Protein AF-A0A1Y3N0K6-F1 (afdb_monomer_lite)

Radius of gyration: 17.46 Å; chains: 1; bounding box: 30×61×30 Å

Structure (mmCIF, N/CA/C/O backbone):
data_AF-A0A1Y3N0K6-F1
#
_entry.id   AF-A0A1Y3N0K6-F1
#
loop_
_atom_site.group_PDB
_atom_site.id
_atom_site.type_symbol
_atom_site.label_atom_id
_atom_site.label_alt_id
_atom_site.label_comp_id
_atom_site.label_asym_id
_atom_site.label_entity_id
_atom_site.label_seq_id
_atom_site.pdbx_PDB_ins_code
_atom_site.Cartn_x
_atom_site.Cartn_y
_atom_site.Cartn_z
_atom_site.occupancy
_atom_site.B_iso_or_equiv
_atom_site.auth_seq_id
_atom_site.auth_comp_id
_atom_site.auth_asym_id
_atom_site.auth_atom_id
_atom_site.pdbx_PDB_model_num
ATOM 1 N N . MET A 1 1 ? 10.188 44.877 -19.445 1.00 37.44 1 MET A N 1
ATOM 2 C CA . MET A 1 1 ? 8.892 44.250 -19.111 1.00 37.44 1 MET A CA 1
ATOM 3 C C . MET A 1 1 ? 9.104 42.747 -19.074 1.00 37.44 1 MET A C 1
ATOM 5 O O . MET A 1 1 ? 9.062 42.104 -20.110 1.00 37.44 1 MET A O 1
ATOM 9 N N . SER A 1 2 ? 9.414 42.203 -17.905 1.00 37.78 2 SER A N 1
ATOM 10 C CA . SER A 1 2 ? 9.580 40.762 -17.701 1.00 37.78 2 SER A CA 1
ATOM 11 C C . SER A 1 2 ? 9.078 40.460 -16.294 1.00 37.78 2 SER A C 1
ATOM 13 O O . SER A 1 2 ? 9.783 40.671 -15.313 1.00 37.78 2 SER A O 1
ATOM 15 N N . ASN A 1 3 ? 7.807 40.062 -16.201 1.00 40.12 3 ASN A N 1
ATOM 16 C CA . ASN A 1 3 ? 7.195 39.633 -14.949 1.00 40.12 3 ASN A CA 1
ATOM 17 C C . ASN A 1 3 ? 7.575 38.174 -14.694 1.00 40.12 3 ASN A C 1
ATOM 19 O O . ASN A 1 3 ? 7.071 37.266 -15.354 1.00 40.12 3 ASN A O 1
ATOM 23 N N . THR A 1 4 ? 8.460 37.964 -13.726 1.00 45.34 4 THR A N 1
ATOM 24 C CA . THR A 1 4 ? 8.734 36.656 -13.131 1.00 45.34 4 THR A CA 1
ATOM 25 C C . THR A 1 4 ? 7.538 36.266 -12.264 1.00 45.34 4 THR A C 1
ATOM 27 O O . THR A 1 4 ? 7.309 36.858 -11.210 1.00 45.34 4 THR A O 1
ATOM 30 N N . LEU A 1 5 ? 6.752 35.282 -12.706 1.00 50.56 5 LEU A N 1
ATOM 31 C CA . LEU A 1 5 ? 5.720 34.656 -11.879 1.00 50.56 5 LEU A CA 1
ATOM 32 C C . LEU A 1 5 ? 6.412 33.772 -10.835 1.00 50.56 5 LEU A C 1
ATOM 34 O O . LEU A 1 5 ? 6.739 32.615 -11.089 1.00 50.56 5 LEU A O 1
ATOM 38 N N . ASN A 1 6 ? 6.657 34.349 -9.660 1.00 46.22 6 ASN A N 1
ATOM 39 C CA . ASN A 1 6 ? 7.014 33.612 -8.455 1.00 46.22 6 ASN A CA 1
ATOM 40 C C . ASN A 1 6 ? 5.793 32.779 -8.040 1.00 46.22 6 ASN A C 1
ATOM 42 O O . ASN A 1 6 ? 4.902 33.259 -7.341 1.00 46.22 6 ASN A O 1
ATOM 46 N N . GLY A 1 7 ? 5.726 31.537 -8.519 1.00 45.62 7 GLY A N 1
ATOM 47 C CA . GLY A 1 7 ? 4.799 30.537 -8.009 1.00 45.62 7 GLY A CA 1
ATOM 48 C C . GLY A 1 7 ? 5.230 30.144 -6.603 1.00 45.62 7 GLY A C 1
ATOM 49 O O . GLY A 1 7 ? 5.957 29.172 -6.423 1.00 45.62 7 GLY A O 1
ATOM 50 N N . SER A 1 8 ? 4.825 30.924 -5.604 1.00 47.38 8 SER A N 1
ATOM 51 C CA . SER A 1 8 ? 4.876 30.510 -4.210 1.00 47.38 8 SER A CA 1
ATOM 52 C C . SER A 1 8 ? 3.939 29.318 -4.047 1.00 47.38 8 SER A C 1
ATOM 54 O O . SER A 1 8 ? 2.736 29.468 -3.847 1.00 47.38 8 SER A O 1
ATOM 56 N N . SER A 1 9 ? 4.499 28.116 -4.169 1.00 57.12 9 SER A N 1
ATOM 57 C CA . SER A 1 9 ? 3.846 26.873 -3.783 1.00 57.12 9 SER A CA 1
ATOM 58 C C . SER A 1 9 ? 3.532 26.963 -2.294 1.00 57.12 9 SER A C 1
ATOM 60 O O . SER A 1 9 ? 4.366 26.641 -1.449 1.00 57.12 9 SER A O 1
ATOM 62 N N . SER A 1 10 ? 2.348 27.461 -1.955 1.00 56.00 10 SER A N 1
ATOM 63 C CA . SER A 1 10 ? 1.782 27.388 -0.619 1.00 56.00 10 SER A CA 1
ATOM 64 C C . SER A 1 10 ? 1.544 25.913 -0.315 1.00 56.00 10 SER A C 1
ATOM 66 O O . SER A 1 10 ? 0.477 25.361 -0.574 1.00 56.00 10 SER A O 1
ATOM 68 N N . ILE A 1 11 ? 2.589 25.241 0.176 1.00 59.59 11 ILE A N 1
ATOM 69 C CA . ILE A 1 11 ? 2.507 23.878 0.690 1.00 59.59 11 ILE A CA 1
ATOM 70 C C . ILE A 1 11 ? 1.439 23.922 1.777 1.00 59.59 11 ILE A C 1
ATOM 72 O O . ILE A 1 11 ? 1.622 24.540 2.824 1.00 59.59 11 ILE A O 1
ATOM 76 N N . ASN A 1 12 ? 0.283 23.342 1.469 1.00 58.12 12 ASN A N 1
ATOM 77 C CA . ASN A 1 12 ? -0.882 23.353 2.332 1.00 58.12 12 ASN A CA 1
ATOM 78 C C . ASN A 1 12 ? -0.476 22.729 3.679 1.00 58.12 12 ASN A C 1
ATOM 80 O O . ASN A 1 12 ? -0.156 21.538 3.747 1.00 58.12 12 ASN A O 1
ATOM 84 N N . SER A 1 13 ? -0.429 23.548 4.736 1.00 58.78 13 SER A N 1
ATOM 85 C CA . SER A 1 13 ? 0.099 23.191 6.065 1.00 58.78 13 SER A CA 1
ATOM 86 C C . SER A 1 13 ? -0.596 21.977 6.687 1.00 58.78 13 SER A C 1
ATOM 88 O O . SER A 1 13 ? -0.050 21.332 7.579 1.00 58.78 13 SER A O 1
ATOM 90 N N . TYR A 1 14 ? -1.768 21.617 6.161 1.00 61.34 14 TYR A N 1
ATOM 91 C CA . TYR A 1 14 ? -2.552 20.449 6.535 1.00 61.34 14 TYR A CA 1
ATOM 92 C C . TYR A 1 14 ? -1.831 19.107 6.325 1.00 61.34 14 TYR A C 1
ATOM 94 O O . TYR A 1 14 ? -2.143 18.127 7.001 1.00 61.34 14 TYR A O 1
ATOM 102 N N . PHE A 1 15 ? -0.871 19.031 5.397 1.00 61.16 15 PHE A N 1
ATOM 103 C CA . PHE A 1 15 ? -0.114 17.796 5.159 1.00 61.16 15 PHE A CA 1
ATOM 104 C C . PHE A 1 15 ? 1.057 17.612 6.123 1.00 61.16 15 PHE A C 1
ATOM 106 O O . PHE A 1 15 ? 1.461 16.480 6.371 1.00 61.16 15 PHE A O 1
ATOM 113 N N . HIS A 1 16 ? 1.575 18.695 6.708 1.00 62.53 16 HIS A N 1
ATOM 114 C CA . HIS A 1 16 ? 2.785 18.648 7.529 1.00 62.53 16 HIS A CA 1
ATOM 115 C C . HIS A 1 16 ? 2.560 18.000 8.911 1.00 62.53 16 HIS A C 1
ATOM 117 O O . HIS A 1 16 ? 3.517 17.650 9.597 1.00 62.53 16 HIS A O 1
ATOM 123 N N . SER A 1 17 ? 1.303 17.829 9.331 1.00 74.00 17 SER A N 1
ATOM 124 C CA . SER A 1 17 ? 0.930 17.240 10.625 1.00 74.00 17 SER A CA 1
ATOM 125 C C . SER A 1 17 ? 0.457 15.787 10.541 1.00 74.00 17 SER A C 1
ATOM 127 O O . SER A 1 17 ? 0.181 15.175 11.573 1.00 74.00 17 SER A O 1
ATOM 129 N N . LYS A 1 18 ? 0.334 15.213 9.337 1.00 81.75 18 LYS A N 1
ATOM 130 C CA . LYS A 1 18 ? -0.155 13.840 9.172 1.00 81.75 18 LYS A CA 1
ATOM 131 C C . LYS A 1 18 ? 0.983 12.842 9.368 1.00 81.75 18 LYS A C 1
ATOM 133 O O . LYS A 1 18 ? 2.006 12.916 8.694 1.00 81.75 18 LYS A O 1
ATOM 138 N N . THR A 1 19 ? 0.777 11.879 10.263 1.00 89.56 19 THR A N 1
ATOM 139 C CA . THR A 1 19 ? 1.711 10.770 10.468 1.00 89.56 19 THR A CA 1
ATOM 140 C C . THR A 1 19 ? 1.828 9.928 9.198 1.00 89.56 19 THR A C 1
ATOM 142 O O . THR A 1 19 ? 0.824 9.503 8.621 1.00 89.56 19 THR A O 1
ATOM 145 N N . VAL A 1 20 ? 3.067 9.680 8.789 1.00 92.00 20 VAL A N 1
ATOM 146 C CA . VAL A 1 20 ? 3.440 8.722 7.746 1.00 92.00 20 VAL A CA 1
ATOM 147 C C . VAL A 1 20 ? 4.057 7.490 8.393 1.00 92.00 20 VAL A C 1
ATOM 149 O O . VAL A 1 20 ? 4.759 7.594 9.397 1.00 92.00 20 VAL A O 1
ATOM 152 N N . TYR A 1 21 ? 3.772 6.332 7.811 1.00 93.88 21 TYR A N 1
ATOM 153 C CA . TYR A 1 21 ? 4.161 5.028 8.326 1.00 93.88 21 TYR A CA 1
ATOM 154 C C . TYR A 1 21 ? 5.077 4.308 7.340 1.00 93.88 21 TYR A C 1
ATOM 156 O O . TYR A 1 21 ? 4.868 4.348 6.124 1.00 93.88 21 TYR A O 1
ATOM 164 N N . GLU A 1 22 ? 6.057 3.593 7.882 1.00 94.75 22 GLU A N 1
ATOM 165 C CA . GLU A 1 22 ? 6.706 2.504 7.165 1.00 94.75 22 GLU A CA 1
ATOM 166 C C . GLU A 1 22 ? 5.832 1.252 7.279 1.00 94.75 22 GLU A C 1
ATOM 168 O O . GLU A 1 22 ? 5.406 0.874 8.371 1.00 94.75 22 GLU A O 1
ATOM 173 N N . LEU A 1 23 ? 5.546 0.621 6.143 1.00 93.69 23 LEU A N 1
ATOM 174 C CA . LEU A 1 23 ? 4.804 -0.629 6.061 1.00 93.69 23 LEU A CA 1
ATOM 175 C C . LEU A 1 23 ? 5.760 -1.741 5.654 1.00 93.69 23 LEU A C 1
ATOM 177 O O . LEU A 1 23 ? 6.456 -1.623 4.645 1.00 93.69 23 LEU A O 1
ATOM 181 N N . SER A 1 24 ? 5.748 -2.841 6.398 1.00 94.62 24 SER A N 1
ATOM 182 C CA . SER A 1 24 ? 6.527 -4.039 6.098 1.00 94.62 24 SER A CA 1
ATOM 183 C C . SER A 1 24 ? 5.617 -5.253 5.931 1.00 94.62 24 SER A C 1
ATOM 185 O O . SER A 1 24 ? 4.581 -5.397 6.584 1.00 94.62 24 SER A O 1
ATOM 187 N N . CYS A 1 25 ? 5.989 -6.139 5.009 1.00 94.12 25 CYS A N 1
ATOM 188 C CA . CYS A 1 25 ? 5.289 -7.394 4.803 1.00 94.12 25 CYS A CA 1
ATOM 189 C C . CYS A 1 25 ? 5.457 -8.271 6.048 1.00 94.12 25 CYS A C 1
ATOM 191 O O . CYS A 1 25 ? 6.574 -8.640 6.401 1.00 94.12 25 CYS A O 1
ATOM 193 N N . LYS A 1 26 ? 4.352 -8.673 6.679 1.00 94.00 26 LYS A N 1
ATOM 194 C CA . LYS A 1 26 ? 4.387 -9.531 7.873 1.00 94.00 26 LYS A CA 1
ATOM 195 C C . LYS A 1 26 ? 5.072 -10.883 7.632 1.00 94.00 26 LYS A C 1
ATOM 197 O O . LYS A 1 26 ? 5.627 -11.452 8.563 1.00 94.00 26 LYS A O 1
ATOM 202 N N . HIS A 1 27 ? 5.015 -11.399 6.405 1.00 95.19 27 HIS A N 1
ATOM 203 C CA . HIS A 1 27 ? 5.563 -12.710 6.066 1.00 95.19 27 HIS A CA 1
ATOM 204 C C . HIS A 1 27 ? 7.093 -12.700 5.922 1.00 95.19 27 HIS A C 1
ATOM 206 O O . HIS A 1 27 ? 7.762 -13.569 6.466 1.00 95.19 27 HIS A O 1
ATOM 212 N N . CYS A 1 28 ? 7.653 -11.712 5.217 1.00 94.94 28 CYS A N 1
ATOM 213 C CA . CYS A 1 28 ? 9.078 -11.698 4.857 1.00 94.94 28 CYS A CA 1
ATOM 214 C C . CYS A 1 28 ? 9.831 -10.426 5.278 1.00 94.94 28 CYS A C 1
ATOM 216 O O . CYS A 1 28 ? 10.960 -10.207 4.839 1.00 94.94 28 CYS A O 1
ATOM 218 N N . SER A 1 29 ? 9.187 -9.544 6.045 1.00 95.00 29 SER A N 1
ATOM 219 C CA . SER A 1 29 ? 9.709 -8.254 6.522 1.00 95.00 29 SER A CA 1
ATOM 220 C C . SER A 1 29 ? 10.136 -7.263 5.433 1.00 95.00 29 SER A C 1
ATOM 222 O O . SER A 1 29 ? 10.671 -6.206 5.753 1.00 95.00 29 SER A O 1
ATOM 224 N N . THR A 1 30 ? 9.879 -7.548 4.151 1.00 94.62 30 THR A N 1
ATOM 225 C CA . THR A 1 30 ? 10.206 -6.612 3.067 1.00 94.62 30 THR A CA 1
ATOM 226 C C . THR A 1 30 ? 9.416 -5.318 3.239 1.00 94.62 30 THR A C 1
ATOM 228 O O . THR A 1 30 ? 8.198 -5.359 3.427 1.00 94.62 30 THR A O 1
ATOM 231 N N . VAL A 1 31 ? 10.098 -4.177 3.137 1.00 93.25 31 VAL A N 1
ATOM 232 C CA . VAL A 1 31 ? 9.460 -2.856 3.149 1.00 93.25 31 VAL A CA 1
ATOM 233 C C . VAL A 1 31 ? 8.560 -2.717 1.921 1.00 93.25 31 VAL A C 1
ATOM 235 O O . VAL A 1 31 ? 9.025 -2.776 0.785 1.00 93.25 31 VAL A O 1
ATOM 238 N N . VAL A 1 32 ? 7.263 -2.540 2.165 1.00 92.88 32 VAL A N 1
ATOM 239 C CA . VAL A 1 32 ? 6.232 -2.293 1.149 1.00 92.88 32 VAL A CA 1
ATOM 240 C C . VAL A 1 32 ? 6.254 -0.829 0.727 1.00 92.88 32 VAL A C 1
ATOM 242 O O . VAL A 1 32 ? 6.269 -0.525 -0.462 1.00 92.88 32 VAL A O 1
ATOM 245 N N . CYS A 1 33 ? 6.308 0.082 1.700 1.00 92.75 33 CYS A N 1
ATOM 246 C CA . CYS A 1 33 ? 6.538 1.504 1.470 1.00 92.75 33 CYS A CA 1
ATOM 247 C C . CYS A 1 33 ? 7.075 2.169 2.742 1.00 92.75 33 CYS A C 1
ATOM 249 O O . CYS A 1 33 ? 6.722 1.769 3.847 1.00 92.75 33 CYS A O 1
ATOM 251 N N . ASN A 1 34 ? 7.863 3.231 2.598 1.00 92.62 34 ASN A N 1
ATOM 252 C CA . ASN A 1 34 ? 8.394 4.030 3.712 1.00 92.62 34 ASN A CA 1
ATOM 253 C C . ASN A 1 34 ? 7.572 5.299 4.013 1.00 92.62 34 ASN A C 1
ATOM 255 O O . ASN A 1 34 ? 7.879 6.039 4.943 1.00 92.62 34 ASN A O 1
ATOM 259 N N . ARG A 1 35 ? 6.559 5.589 3.188 1.00 91.88 35 ARG A N 1
ATOM 260 C CA . ARG A 1 35 ? 5.762 6.825 3.228 1.00 91.88 35 ARG A CA 1
ATOM 261 C C . ARG A 1 35 ? 4.270 6.533 3.059 1.00 91.88 35 ARG A C 1
ATOM 263 O O . ARG A 1 35 ? 3.590 7.158 2.249 1.00 91.88 35 ARG A O 1
ATOM 270 N 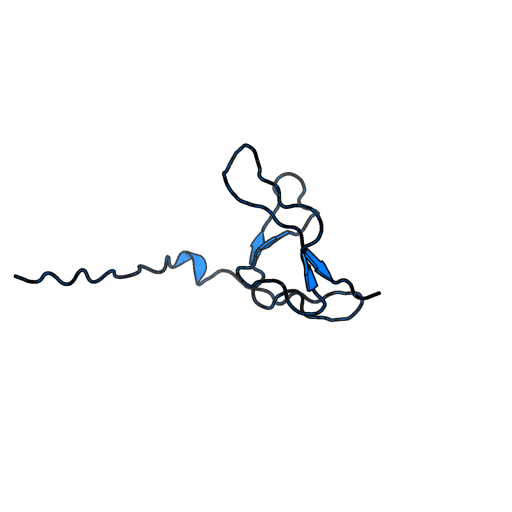N . GLY A 1 36 ? 3.769 5.542 3.792 1.00 93.06 36 GLY A N 1
ATOM 271 C CA . GLY A 1 36 ? 2.357 5.172 3.801 1.00 93.06 36 GLY A CA 1
ATOM 272 C C . GLY A 1 36 ? 1.537 6.147 4.644 1.00 93.06 36 GLY A C 1
ATOM 273 O O . GLY A 1 36 ? 1.749 6.267 5.848 1.00 93.06 36 GLY A O 1
ATOM 274 N N . MET A 1 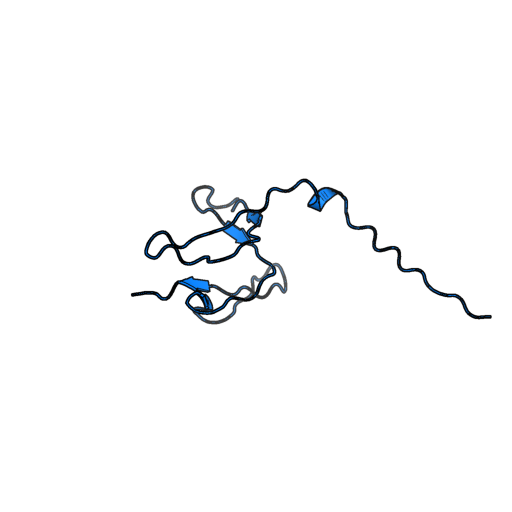37 ? 0.578 6.836 4.038 1.00 93.19 37 MET A N 1
ATOM 275 C CA . MET A 1 37 ? -0.401 7.660 4.750 1.00 93.19 37 MET A CA 1
ATOM 276 C C . MET A 1 37 ? -1.657 6.837 5.029 1.00 93.19 37 MET A C 1
ATOM 278 O O . MET A 1 37 ? -2.250 6.297 4.097 1.00 93.19 37 MET A O 1
ATOM 282 N N . LYS A 1 38 ? -2.080 6.751 6.294 1.00 91.62 38 LYS A N 1
ATOM 283 C CA . LYS A 1 38 ? -3.272 5.984 6.681 1.00 91.62 38 LYS A CA 1
ATOM 284 C C . LYS A 1 38 ? -4.554 6.653 6.171 1.00 91.62 38 LYS A C 1
ATOM 286 O O . LYS A 1 38 ? -4.751 7.854 6.359 1.00 91.62 38 LYS A O 1
ATOM 291 N N . ALA A 1 39 ? -5.439 5.856 5.589 1.00 88.81 39 ALA A N 1
ATOM 292 C CA . ALA A 1 39 ? -6.789 6.219 5.185 1.00 88.81 39 ALA A CA 1
ATOM 293 C C . ALA A 1 39 ? -7.809 5.306 5.884 1.00 88.81 39 ALA A C 1
ATOM 295 O O . ALA A 1 39 ? -7.536 4.140 6.167 1.00 88.81 39 ALA A O 1
ATOM 296 N N . ILE A 1 40 ? -8.991 5.852 6.175 1.00 85.38 40 ILE A N 1
ATOM 297 C CA . ILE A 1 40 ? -10.095 5.114 6.798 1.00 85.38 40 ILE A CA 1
ATOM 298 C C . ILE A 1 40 ? -11.149 4.862 5.729 1.00 85.38 40 ILE A C 1
ATOM 300 O O . ILE A 1 40 ? -11.687 5.808 5.149 1.00 85.38 40 ILE A O 1
ATOM 304 N N . LEU A 1 41 ? -11.459 3.591 5.483 1.00 86.56 41 LEU A N 1
ATOM 305 C CA . LEU A 1 41 ? -12.572 3.219 4.626 1.00 86.56 41 LEU A CA 1
ATOM 306 C C . LEU A 1 41 ? -13.877 3.362 5.418 1.0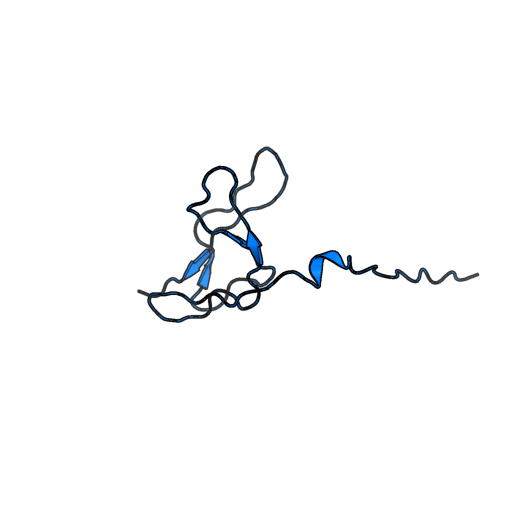0 86.56 41 LEU A C 1
ATOM 308 O O . LEU A 1 41 ? -14.156 2.583 6.323 1.00 86.56 41 LEU A O 1
ATOM 312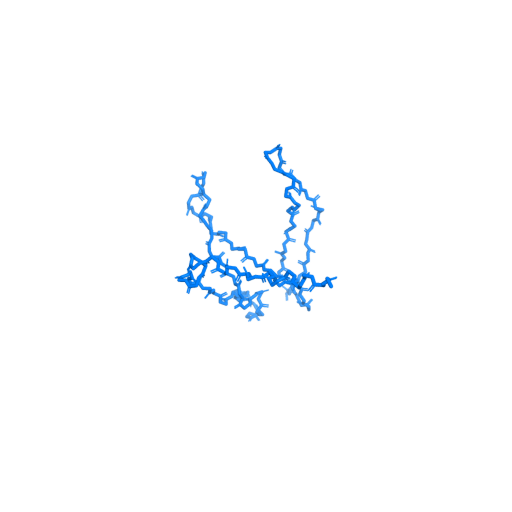 N N . LEU A 1 42 ? -14.693 4.361 5.074 1.00 88.00 42 LEU A N 1
ATOM 313 C CA . LEU A 1 42 ? -15.939 4.644 5.803 1.00 88.00 42 LEU A CA 1
ATOM 314 C C . LEU A 1 42 ? -16.969 3.503 5.715 1.00 88.00 42 LEU A C 1
ATOM 316 O O . LEU A 1 42 ? -17.800 3.370 6.606 1.00 88.00 42 LEU A O 1
ATOM 320 N N . GLY A 1 43 ? -16.914 2.691 4.653 1.00 88.12 43 GLY A N 1
ATOM 321 C CA . GLY A 1 43 ? -17.809 1.545 4.455 1.00 88.12 43 GLY A CA 1
ATOM 322 C C . GLY A 1 43 ? -17.414 0.278 5.223 1.00 88.12 43 GLY A C 1
ATOM 323 O O . GLY A 1 43 ? -18.274 -0.560 5.470 1.00 88.12 43 GLY A O 1
ATOM 324 N N . ASP A 1 44 ? -16.144 0.136 5.618 1.00 88.38 44 ASP A N 1
ATOM 325 C CA . ASP A 1 44 ? -15.672 -0.953 6.480 1.00 88.38 44 ASP A CA 1
ATOM 326 C C . ASP A 1 44 ? -14.423 -0.501 7.243 1.00 88.38 44 ASP A C 1
ATOM 328 O O . ASP A 1 44 ? -13.317 -0.457 6.705 1.00 88.38 44 ASP A O 1
ATOM 332 N N . THR A 1 45 ? -14.598 -0.184 8.524 1.00 88.69 45 THR A N 1
ATOM 333 C CA . THR A 1 45 ? -13.522 0.330 9.381 1.00 88.69 45 THR A CA 1
ATOM 334 C C . THR A 1 45 ? -12.537 -0.743 9.841 1.00 88.69 45 THR A C 1
ATOM 336 O O . THR A 1 45 ? -11.525 -0.407 10.453 1.00 88.69 45 THR A O 1
ATOM 339 N N . ARG A 1 46 ? -12.800 -2.024 9.555 1.00 90.81 46 ARG A N 1
ATOM 340 C CA . ARG A 1 46 ? -11.861 -3.121 9.836 1.00 90.81 46 ARG A CA 1
ATOM 341 C C . ARG A 1 46 ? -10.757 -3.202 8.784 1.00 90.81 46 ARG A C 1
ATOM 343 O O . ARG A 1 46 ? -9.723 -3.811 9.042 1.00 90.81 46 ARG A O 1
ATOM 350 N N . VAL A 1 47 ? -10.981 -2.611 7.609 1.00 89.19 47 VAL A N 1
ATOM 351 C CA . VAL A 1 47 ? -9.991 -2.537 6.536 1.00 89.19 47 VAL A CA 1
ATOM 352 C C . VAL A 1 47 ? -9.143 -1.287 6.730 1.00 89.19 47 VAL A C 1
ATOM 354 O O . VAL A 1 47 ? -9.631 -0.159 6.652 1.00 89.19 47 VAL A O 1
ATOM 357 N N . GLU A 1 48 ? -7.848 -1.488 6.960 1.00 88.69 48 GLU A N 1
ATOM 358 C CA . GLU A 1 48 ? -6.882 -0.396 7.003 1.00 88.69 48 GLU A CA 1
ATOM 359 C C . GLU A 1 48 ? -6.315 -0.154 5.606 1.00 88.69 48 GLU A C 1
ATOM 361 O O . GLU A 1 48 ? -5.708 -1.039 5.004 1.00 88.69 48 GLU A O 1
ATOM 366 N N . LEU A 1 49 ? -6.512 1.057 5.088 1.00 89.31 49 LEU A N 1
ATOM 367 C CA . LEU A 1 49 ? -5.969 1.466 3.800 1.00 89.31 49 LEU A CA 1
ATOM 368 C C . LEU A 1 49 ? -4.794 2.410 4.010 1.00 89.31 49 LEU A C 1
ATOM 370 O O . LEU A 1 49 ? -4.791 3.239 4.920 1.00 89.31 49 LEU A O 1
ATOM 374 N N . TYR A 1 50 ? -3.807 2.311 3.129 1.00 91.19 50 TYR A N 1
ATOM 375 C CA . TYR A 1 50 ? -2.656 3.199 3.120 1.00 91.19 50 TYR A CA 1
ATOM 376 C C . TYR A 1 50 ? -2.393 3.680 1.696 1.00 91.19 50 TYR A C 1
ATOM 378 O O . TYR A 1 50 ? -2.384 2.886 0.760 1.00 91.19 50 TYR A O 1
ATOM 386 N N . SER A 1 51 ? -2.172 4.982 1.530 1.00 87.31 51 SER A N 1
ATOM 387 C CA . SER A 1 51 ? -1.780 5.582 0.253 1.00 87.31 51 SER A CA 1
ATOM 388 C C . SER A 1 51 ? -0.298 5.932 0.258 1.00 87.31 51 SER A C 1
ATOM 390 O O . SER A 1 51 ? 0.219 6.409 1.268 1.00 87.31 51 SER A O 1
ATOM 392 N N . THR A 1 52 ? 0.375 5.767 -0.877 1.00 89.62 52 THR A N 1
ATOM 393 C CA . THR A 1 52 ? 1.775 6.166 -1.053 1.00 89.62 52 THR A CA 1
ATOM 394 C C . THR A 1 52 ? 1.980 6.782 -2.435 1.00 89.62 52 THR A C 1
ATOM 396 O O . THR A 1 52 ? 1.284 6.433 -3.388 1.00 89.62 52 THR A O 1
ATOM 399 N N . ASP A 1 53 ? 2.912 7.725 -2.532 1.00 87.75 53 ASP A N 1
ATOM 400 C CA . ASP A 1 53 ? 3.371 8.348 -3.778 1.00 87.75 53 ASP A CA 1
ATOM 401 C C . ASP A 1 53 ? 4.627 7.666 -4.353 1.00 87.75 53 ASP A C 1
ATOM 403 O O . ASP A 1 53 ? 5.062 7.999 -5.455 1.00 87.75 53 ASP A O 1
ATOM 407 N N . SER A 1 54 ? 5.196 6.692 -3.637 1.00 86.44 54 SER A N 1
ATOM 408 C CA . SER A 1 54 ? 6.349 5.914 -4.089 1.00 86.44 54 SER A CA 1
ATOM 409 C C . SER A 1 54 ? 5.914 4.753 -4.994 1.00 86.44 54 SER A C 1
ATOM 411 O O . SER A 1 54 ? 4.996 4.010 -4.634 1.00 86.44 54 SER A O 1
ATOM 413 N N . PRO A 1 55 ? 6.565 4.538 -6.152 1.00 87.00 55 PRO A N 1
ATOM 414 C CA . PRO A 1 55 ? 6.282 3.376 -6.986 1.00 87.00 55 PRO A CA 1
ATOM 415 C C . PRO A 1 55 ? 6.710 2.069 -6.286 1.00 87.00 55 PRO A C 1
ATOM 417 O O . PRO A 1 55 ? 7.697 2.072 -5.542 1.00 87.00 55 PRO A O 1
ATOM 420 N N . PRO A 1 56 ? 6.022 0.939 -6.544 1.00 88.38 56 PRO A N 1
ATOM 421 C CA . PRO A 1 56 ? 6.465 -0.378 -6.087 1.00 88.38 56 PRO A CA 1
ATOM 422 C C . PRO A 1 56 ? 7.867 -0.712 -6.607 1.00 88.38 56 PRO A C 1
ATOM 424 O O . PRO A 1 56 ? 8.238 -0.314 -7.713 1.00 88.38 56 PRO A O 1
ATOM 427 N N . SER A 1 57 ? 8.644 -1.465 -5.828 1.00 87.44 57 SER A N 1
ATOM 428 C CA . SER A 1 57 ? 9.988 -1.887 -6.226 1.00 87.44 57 SER A CA 1
ATOM 429 C C . SER A 1 57 ? 10.357 -3.267 -5.674 1.00 87.44 57 SER A C 1
ATOM 431 O O . SER A 1 57 ? 9.888 -3.702 -4.619 1.00 87.44 57 SER A O 1
ATOM 433 N N . GLY A 1 58 ? 11.224 -3.972 -6.408 1.00 89.75 58 GLY A N 1
ATOM 434 C CA . GLY A 1 58 ? 11.775 -5.263 -6.004 1.00 89.75 58 GLY A CA 1
ATOM 435 C C . GLY A 1 58 ? 10.712 -6.352 -5.825 1.00 89.75 58 GLY A C 1
ATOM 436 O O . GLY A 1 58 ? 10.069 -6.785 -6.781 1.00 89.75 58 GLY A O 1
ATOM 437 N N . ARG A 1 59 ? 10.567 -6.827 -4.583 1.00 92.12 59 ARG A N 1
ATOM 438 C CA . ARG A 1 59 ? 9.639 -7.909 -4.203 1.00 92.12 59 ARG A CA 1
ATOM 439 C C . ARG A 1 59 ? 8.190 -7.432 -4.053 1.00 92.12 59 ARG A C 1
ATOM 441 O O . ARG A 1 59 ? 7.304 -8.255 -3.846 1.00 92.12 59 ARG A O 1
ATOM 448 N N . VAL A 1 60 ? 7.954 -6.124 -4.110 1.00 93.50 60 VAL A N 1
ATOM 449 C CA . VAL A 1 60 ? 6.629 -5.505 -4.030 1.00 93.50 60 VAL A CA 1
ATOM 450 C C . VAL A 1 60 ? 6.259 -5.049 -5.430 1.00 93.50 60 VAL A C 1
ATOM 452 O O . VAL A 1 60 ? 6.978 -4.250 -6.031 1.00 93.50 60 VAL A O 1
ATOM 455 N N . GLN A 1 61 ? 5.170 -5.582 -5.968 1.00 93.31 61 GLN A N 1
ATOM 456 C CA . GLN A 1 61 ? 4.793 -5.386 -7.365 1.00 93.31 61 GLN A CA 1
ATOM 457 C C . GLN A 1 61 ? 3.311 -5.075 -7.488 1.00 93.31 61 GLN A C 1
ATOM 459 O O . GLN A 1 61 ? 2.524 -5.403 -6.600 1.00 93.31 61 GLN A O 1
ATOM 464 N N . LEU A 1 62 ? 2.952 -4.429 -8.597 1.00 92.88 62 LEU A N 1
ATOM 465 C CA . LEU A 1 62 ? 1.555 -4.265 -8.967 1.00 92.88 62 LEU A CA 1
ATOM 466 C C . LEU A 1 62 ? 0.944 -5.637 -9.240 1.00 92.88 62 LEU A C 1
ATOM 468 O O . LEU A 1 62 ? 1.565 -6.481 -9.889 1.00 92.88 62 LEU A O 1
ATOM 472 N N . VAL A 1 63 ? -0.266 -5.827 -8.741 1.00 92.56 63 VAL A N 1
ATOM 473 C CA . VAL A 1 63 ? -1.085 -7.004 -9.001 1.00 92.56 63 VAL A CA 1
ATOM 474 C C . VAL A 1 63 ? -2.387 -6.559 -9.642 1.00 92.56 63 VAL A C 1
ATOM 476 O O . VAL A 1 63 ? -2.837 -5.431 -9.446 1.00 92.56 63 VAL A O 1
ATOM 479 N N . ASP A 1 64 ? -2.962 -7.457 -10.434 1.00 91.69 64 ASP A N 1
ATOM 480 C CA . ASP A 1 64 ? -4.192 -7.223 -11.181 1.00 91.69 64 ASP A CA 1
ATOM 481 C C . ASP A 1 64 ? -4.116 -6.082 -12.209 1.00 91.69 64 ASP A C 1
ATOM 483 O O . ASP A 1 64 ? -3.055 -5.554 -12.556 1.00 91.69 64 ASP A O 1
ATOM 487 N N . LYS A 1 65 ? -5.266 -5.796 -12.823 1.00 92.88 65 LYS A N 1
ATOM 488 C CA . LYS A 1 65 ? -5.415 -4.732 -13.813 1.00 92.88 65 LYS A CA 1
ATOM 489 C C . LYS A 1 65 ? -5.796 -3.443 -13.113 1.00 92.88 65 LYS A C 1
ATOM 491 O O . LYS A 1 65 ? -6.601 -3.445 -12.190 1.00 92.88 65 LYS A O 1
ATOM 496 N N . ASP A 1 66 ? -5.296 -2.338 -13.646 1.00 93.62 66 ASP A N 1
ATOM 497 C CA . ASP A 1 66 ? -5.710 -1.015 -13.207 1.00 93.62 66 ASP A CA 1
ATOM 498 C C . ASP A 1 66 ? -7.227 -0.825 -13.384 1.00 93.62 66 ASP A C 1
ATOM 500 O O . ASP A 1 66 ? -7.798 -1.214 -14.408 1.00 93.62 66 ASP A O 1
ATOM 504 N N . TYR A 1 67 ? -7.870 -0.168 -12.423 1.00 93.00 67 TYR A N 1
ATOM 505 C CA . TYR A 1 67 ? -9.301 0.134 -12.475 1.00 93.00 67 TYR A CA 1
ATOM 506 C C . TYR A 1 67 ? -9.595 1.554 -11.993 1.00 93.00 67 TYR A C 1
ATOM 508 O O . TYR A 1 67 ? -8.725 2.266 -11.491 1.00 93.00 67 TYR A O 1
ATOM 516 N N . MET A 1 68 ? -10.827 2.007 -12.207 1.00 93.00 68 MET A N 1
ATOM 517 C CA . MET A 1 68 ? -11.286 3.348 -11.848 1.00 93.00 68 MET A CA 1
ATOM 518 C C . MET A 1 68 ? -12.642 3.251 -11.163 1.00 93.00 68 MET A C 1
ATOM 520 O O . MET A 1 68 ? -13.438 2.362 -11.466 1.00 93.00 68 MET A O 1
ATOM 524 N N . THR A 1 69 ? -12.918 4.182 -10.254 1.00 85.62 69 THR A N 1
ATOM 525 C CA . THR A 1 69 ? -14.264 4.314 -9.681 1.00 85.62 69 THR A CA 1
ATOM 526 C C . THR A 1 69 ? -15.134 5.187 -10.583 1.00 85.62 69 THR A C 1
ATOM 528 O O . THR A 1 69 ? -14.626 6.010 -11.339 1.00 85.62 69 THR A O 1
ATOM 531 N N . CYS A 1 70 ? -16.455 5.051 -10.492 1.00 88.75 70 CYS A N 1
ATOM 532 C CA . CYS A 1 70 ? -17.385 5.913 -11.227 1.00 88.75 70 CYS A CA 1
ATOM 533 C C . CYS A 1 70 ? -17.387 7.372 -10.737 1.00 88.75 70 CYS A C 1
ATOM 535 O O . CYS A 1 70 ? -17.744 8.269 -11.494 1.00 88.75 70 CYS A O 1
ATOM 537 N N . ASN A 1 71 ? -16.988 7.612 -9.485 1.00 88.50 71 ASN A N 1
ATOM 538 C CA . ASN A 1 71 ? -17.101 8.921 -8.839 1.00 88.50 71 ASN A CA 1
ATOM 539 C C . ASN A 1 71 ? -15.912 9.843 -9.126 1.00 88.50 71 ASN A C 1
ATOM 541 O O . ASN A 1 71 ? -16.018 11.057 -8.962 1.00 88.50 71 ASN A O 1
ATOM 545 N N . CYS A 1 72 ? -14.767 9.288 -9.518 1.00 87.06 72 CYS A N 1
ATOM 546 C CA . CYS A 1 72 ? -13.580 10.068 -9.836 1.00 87.06 72 CYS A CA 1
ATOM 547 C C . CYS A 1 72 ? -12.729 9.378 -10.900 1.00 87.06 72 CYS A C 1
ATOM 549 O O . CYS A 1 72 ? -12.665 8.154 -10.975 1.00 87.06 72 CYS A O 1
ATOM 551 N N . HIS A 1 73 ? -11.979 10.165 -11.670 1.00 88.75 73 HIS A N 1
ATOM 552 C CA . HIS A 1 73 ? -11.023 9.644 -12.649 1.00 88.75 73 HIS A CA 1
ATOM 553 C C . HIS A 1 73 ? -9.716 9.129 -12.015 1.00 88.75 73 HIS A C 1
ATOM 555 O O . HIS A 1 73 ? -8.673 9.091 -12.668 1.00 88.75 73 HIS A O 1
ATOM 561 N N . CYS A 1 74 ? -9.744 8.742 -10.738 1.00 88.50 74 C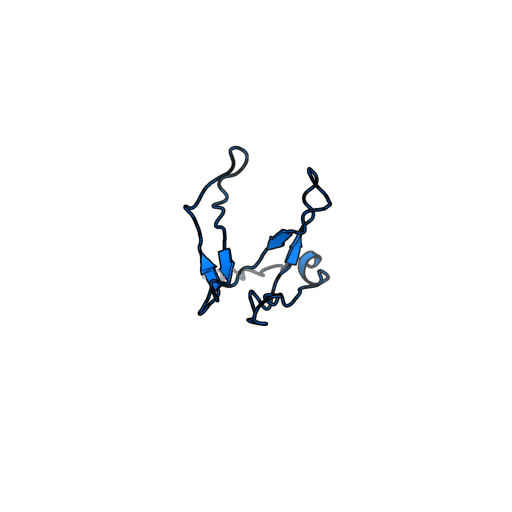YS A N 1
ATOM 562 C CA . CYS A 1 74 ? -8.582 8.173 -10.075 1.00 88.50 74 CYS A CA 1
ATOM 563 C C . CYS A 1 74 ? -8.326 6.760 -10.602 1.00 88.50 74 CYS A C 1
ATOM 565 O O . CYS A 1 74 ? -9.199 5.894 -10.549 1.00 88.50 74 CYS A O 1
ATOM 567 N N . LYS A 1 75 ? -7.099 6.536 -11.071 1.00 90.38 75 LYS A N 1
ATOM 568 C CA . LYS A 1 75 ? -6.596 5.221 -11.453 1.00 90.38 75 LYS A CA 1
ATOM 569 C C . LYS A 1 75 ? -6.108 4.484 -10.207 1.00 90.38 75 LYS A C 1
ATOM 571 O O . LYS A 1 75 ? -5.123 4.898 -9.596 1.00 90.38 75 LYS A O 1
ATOM 576 N N . ILE A 1 76 ? -6.794 3.409 -9.846 1.00 89.25 76 ILE A N 1
ATOM 577 C CA . ILE A 1 76 ? -6.464 2.546 -8.714 1.00 89.25 76 ILE A CA 1
ATOM 578 C C . ILE A 1 76 ? -5.631 1.373 -9.220 1.00 89.25 76 ILE A C 1
ATOM 580 O O . ILE A 1 76 ? -5.878 0.841 -10.305 1.00 89.25 76 ILE A O 1
ATOM 584 N N . ARG A 1 77 ? -4.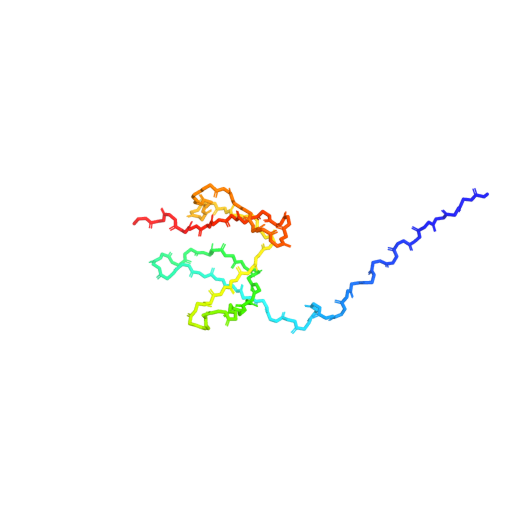596 1.035 -8.450 1.00 90.50 77 ARG A N 1
ATOM 585 C CA . ARG A 1 77 ? -3.651 -0.036 -8.750 1.00 90.50 77 ARG A CA 1
ATOM 586 C C . ARG A 1 77 ? -3.351 -0.778 -7.465 1.00 90.50 77 ARG A C 1
ATOM 588 O O . ARG A 1 77 ? -2.888 -0.156 -6.507 1.00 90.50 77 ARG A O 1
ATOM 595 N N . ASP A 1 78 ? -3.599 -2.074 -7.472 1.00 88.94 78 ASP A N 1
ATOM 596 C CA . ASP A 1 78 ? -3.336 -2.919 -6.321 1.00 88.94 78 ASP A CA 1
ATOM 597 C C . ASP A 1 78 ? -1.869 -3.361 -6.347 1.00 88.94 78 ASP A C 1
ATOM 599 O O . ASP A 1 78 ? -1.242 -3.465 -7.404 1.00 88.94 78 ASP A O 1
ATOM 603 N N . LEU A 1 79 ? -1.279 -3.564 -5.171 1.00 89.75 79 LEU A N 1
ATOM 604 C CA . LEU A 1 79 ? 0.107 -4.006 -5.034 1.00 89.75 79 LEU A CA 1
ATOM 605 C C . LEU A 1 79 ? 0.223 -5.071 -3.951 1.00 89.75 79 LEU A C 1
ATOM 607 O O . LEU A 1 79 ? -0.465 -5.012 -2.933 1.00 89.75 79 LEU A O 1
ATOM 611 N N . ALA A 1 80 ? 1.127 -6.022 -4.155 1.00 91.06 80 ALA A N 1
ATOM 612 C CA . ALA A 1 80 ? 1.390 -7.098 -3.212 1.00 91.06 80 ALA A CA 1
ATOM 613 C C . ALA A 1 80 ? 2.889 -7.374 -3.081 1.00 91.06 80 ALA A C 1
ATOM 615 O O . ALA A 1 80 ? 3.678 -7.149 -4.000 1.00 91.06 80 ALA A O 1
ATOM 616 N N . CYS A 1 81 ? 3.279 -7.894 -1.918 1.00 94.31 81 CYS A N 1
ATOM 617 C CA . CYS A 1 81 ? 4.588 -8.504 -1.737 1.00 94.31 81 CYS A CA 1
ATOM 618 C C . CYS A 1 81 ? 4.528 -9.945 -2.257 1.00 94.31 81 CYS A C 1
ATOM 620 O O . CYS A 1 81 ? 3.779 -10.752 -1.717 1.00 94.31 81 CYS A O 1
ATOM 622 N N . LEU A 1 82 ? 5.302 -10.254 -3.297 1.00 93.44 82 LEU A N 1
ATOM 623 C CA . LEU A 1 82 ? 5.256 -11.533 -4.018 1.00 93.44 82 LEU A CA 1
ATOM 624 C C . LEU A 1 82 ? 6.354 -12.508 -3.565 1.00 93.44 82 LEU A C 1
ATOM 626 O O . LEU A 1 82 ? 6.899 -13.266 -4.365 1.00 93.44 82 LEU A O 1
ATOM 630 N N . VAL A 1 83 ? 6.732 -12.443 -2.286 1.00 91.25 83 VAL A N 1
ATOM 631 C CA . VAL A 1 83 ? 7.637 -13.433 -1.689 1.00 91.25 83 VAL A CA 1
ATOM 632 C C . VAL A 1 83 ? 6.822 -14.665 -1.319 1.00 91.25 83 VAL A C 1
ATOM 634 O O . VAL A 1 83 ? 5.816 -14.531 -0.623 1.00 91.25 83 VAL A O 1
ATOM 637 N N . TRP A 1 84 ? 7.276 -15.819 -1.803 1.00 77.38 84 TRP A N 1
ATOM 638 C CA . TRP A 1 84 ? 6.709 -17.141 -1.540 1.00 77.38 84 TRP A CA 1
ATOM 639 C C . TRP A 1 84 ? 7.328 -17.786 -0.303 1.00 77.38 84 TRP A C 1
ATOM 641 O O . TRP A 1 84 ? 8.544 -17.560 -0.084 1.00 77.38 84 TRP A O 1
#

Foldseek 3Di:
DDDDPPPPPPPPCVVVPFDFAFDADPPPRHTQDHGWGWDADPVDRVDIDTDDPDAGDDQKAWDDDWDDDPVDPDTDTDIDRNDD

Sequence (84 aa):
MSNTLNGSSSINSYFHSKTVYELSCKHCSTVVCNRGMKAILLGDTRVELYSTDSPPSGRVQLVDKDYMTCNCHCKIRDLACLVW

pLDDT: mean 82.94, std 16.04, range [37.44, 95.19]

Secondary structure (DSSP, 8-state):
------------GGGTTS-EEEEE-TTT--EEEEEEEEEE-TT-TTSEEEE-SSPP-TTEEEEEEEEE-SS---EEEEEEE---